Protein AF-A0A8T3BM30-F1 (afdb_monomer_lite)

Secondary structure (DSSP, 8-state):
----------PPPP-SS-HHHHHHHHHHHHHHTT-HHHHHH-----------------TTGGG--

Organism: Dendrobium nobile (NCBI:txid94219)

Radius of gyration: 21.64 Å; chains: 1; bounding box: 49×40×35 Å

pLDDT: mean 76.06, std 16.11, range [38.94, 95.19]

Foldseek 3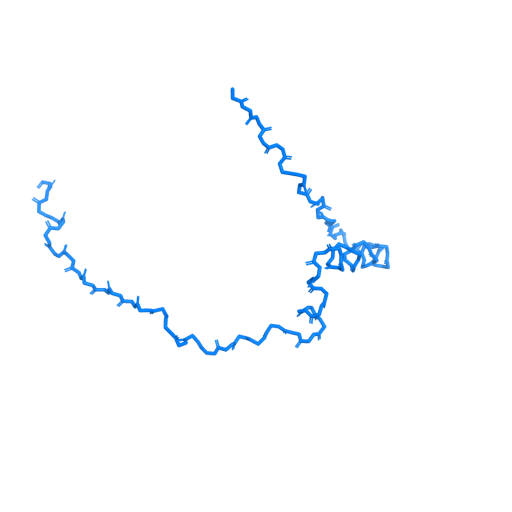Di:
DDPPPPVDPPQDDDPPPDCVVNVVVNCVVCVVVVNNCCVVVPDPPDPPPDPPPPPPPPVVVVPPD

Structure (mmCIF, N/CA/C/O backbone):
data_AF-A0A8T3BM30-F1
#
_entry.id   AF-A0A8T3BM30-F1
#
loop_
_atom_site.group_PDB
_atom_site.id
_atom_site.type_symbol
_atom_site.label_atom_id
_atom_site.label_alt_id
_atom_site.label_comp_id
_atom_site.label_asym_id
_atom_site.label_entity_id
_atom_site.label_seq_id
_atom_site.pdbx_PDB_ins_code
_atom_site.Cartn_x
_atom_site.Cartn_y
_atom_site.Cartn_z
_atom_site.occupancy
_atom_site.B_iso_or_equiv
_atom_site.auth_seq_id
_atom_site.auth_comp_id
_atom_site.auth_asym_id
_atom_site.auth_atom_id
_atom_site.pdbx_PDB_model_num
ATOM 1 N N . MET A 1 1 ? 5.725 33.742 8.753 1.00 38.94 1 MET A N 1
ATOM 2 C CA . MET A 1 1 ? 6.127 32.495 8.071 1.00 38.94 1 MET A CA 1
ATOM 3 C C . MET A 1 1 ? 4.905 31.595 8.017 1.00 38.94 1 MET A C 1
ATOM 5 O O . MET A 1 1 ? 4.453 31.159 9.066 1.00 38.94 1 MET A O 1
ATOM 9 N N . ALA A 1 2 ? 4.299 31.418 6.842 1.00 42.19 2 ALA A N 1
ATOM 10 C CA . ALA A 1 2 ? 3.208 30.465 6.680 1.00 42.19 2 ALA A CA 1
ATOM 11 C C . ALA A 1 2 ? 3.830 29.067 6.626 1.00 42.19 2 ALA A C 1
ATOM 13 O O . ALA A 1 2 ? 4.528 28.732 5.671 1.00 42.19 2 ALA A O 1
ATOM 14 N N . ILE A 1 3 ? 3.634 28.279 7.680 1.00 57.44 3 ILE A N 1
ATOM 15 C CA . ILE A 1 3 ? 3.853 26.835 7.626 1.00 57.44 3 ILE A CA 1
ATOM 16 C C . ILE A 1 3 ? 2.849 26.287 6.616 1.00 57.44 3 ILE A C 1
ATOM 18 O O . ILE A 1 3 ? 1.670 26.132 6.919 1.00 57.44 3 ILE A O 1
ATOM 22 N N . SER A 1 4 ? 3.305 26.066 5.385 1.00 60.91 4 SER A N 1
ATOM 23 C CA . SER A 1 4 ? 2.530 25.343 4.387 1.00 60.91 4 SER A CA 1
ATOM 24 C C . SER A 1 4 ? 2.460 23.895 4.862 1.00 60.91 4 SER A C 1
ATOM 26 O O . SER A 1 4 ? 3.365 23.100 4.616 1.00 60.91 4 SER A O 1
ATOM 28 N N . THR A 1 5 ? 1.441 23.568 5.656 1.00 57.91 5 THR A N 1
ATOM 29 C CA . THR A 1 5 ? 1.155 22.193 6.053 1.00 57.91 5 THR A CA 1
ATOM 30 C C . THR A 1 5 ? 0.637 21.478 4.813 1.00 57.91 5 THR A C 1
ATOM 32 O O . THR A 1 5 ? -0.573 21.363 4.613 1.00 57.91 5 THR A O 1
ATOM 35 N N . SER A 1 6 ? 1.540 21.031 3.935 1.00 60.12 6 SER A N 1
ATOM 36 C CA . SER A 1 6 ? 1.173 20.016 2.954 1.00 60.12 6 SER A CA 1
ATOM 37 C C . SER A 1 6 ? 0.600 18.862 3.767 1.00 60.12 6 SER A C 1
ATOM 39 O O . SER A 1 6 ? 1.316 18.314 4.609 1.00 60.12 6 SER A O 1
ATOM 41 N N . SER A 1 7 ? -0.687 18.559 3.596 1.00 61.31 7 SER A N 1
ATOM 42 C CA . SER A 1 7 ? -1.335 17.415 4.231 1.00 61.31 7 SER A CA 1
ATOM 43 C C . SER A 1 7 ? -0.696 16.159 3.647 1.00 61.31 7 SER A C 1
ATOM 45 O O . SER A 1 7 ? -1.162 15.603 2.658 1.00 61.31 7 SER A O 1
ATOM 47 N N . GLN A 1 8 ? 0.474 15.794 4.169 1.00 63.94 8 GLN A N 1
ATOM 48 C CA . GLN A 1 8 ? 1.160 14.595 3.739 1.00 63.94 8 GLN A CA 1
ATOM 49 C C . GLN A 1 8 ? 0.388 13.428 4.343 1.00 63.94 8 GLN A C 1
ATOM 51 O O . GLN A 1 8 ? 0.170 13.417 5.561 1.00 63.94 8 GLN A O 1
ATOM 56 N N . PRO A 1 9 ? -0.076 12.477 3.521 1.00 64.25 9 PRO A N 1
ATOM 57 C CA . PRO A 1 9 ? -0.781 11.323 4.037 1.00 64.25 9 PRO A CA 1
ATOM 58 C C . PRO A 1 9 ? 0.136 10.600 5.024 1.00 64.25 9 PRO A C 1
ATOM 60 O O . PRO A 1 9 ? 1.282 10.285 4.705 1.00 64.25 9 PRO A O 1
ATOM 63 N N . LEU A 1 10 ? -0.359 10.375 6.243 1.00 78.81 10 LEU A N 1
ATOM 64 C CA . LEU A 1 10 ? 0.377 9.667 7.283 1.00 78.81 10 LEU A CA 1
ATOM 65 C C . LEU A 1 10 ? 0.640 8.236 6.797 1.00 78.81 10 LEU A C 1
ATOM 67 O O . LEU A 1 10 ? -0.269 7.404 6.782 1.00 78.81 10 LEU A O 1
ATOM 71 N N . ILE A 1 11 ? 1.872 7.963 6.364 1.00 86.94 11 ILE A N 1
ATOM 72 C CA . ILE A 1 11 ? 2.255 6.653 5.836 1.00 86.94 11 ILE A CA 1
ATOM 73 C C . ILE A 1 11 ? 2.207 5.638 6.989 1.00 86.94 11 ILE A C 1
ATOM 75 O O . ILE A 1 11 ? 2.899 5.821 7.994 1.00 86.94 11 ILE A O 1
ATOM 79 N N . PRO A 1 12 ? 1.396 4.570 6.889 1.00 86.50 12 PRO A N 1
ATOM 80 C CA . PRO A 1 12 ? 1.300 3.573 7.944 1.00 86.50 12 PRO A CA 1
ATOM 81 C C . PRO A 1 12 ? 2.590 2.744 8.019 1.00 86.50 12 PRO A C 1
ATOM 83 O O . PRO A 1 12 ? 3.003 2.111 7.048 1.00 86.50 12 PRO A O 1
ATOM 86 N N . ILE A 1 13 ? 3.204 2.695 9.200 1.00 88.38 13 ILE A N 1
ATOM 87 C CA . ILE A 1 13 ? 4.407 1.895 9.466 1.00 88.38 13 ILE A CA 1
ATOM 88 C C . ILE A 1 13 ? 3.996 0.449 9.765 1.00 88.38 13 ILE A C 1
ATOM 90 O O . ILE A 1 13 ? 3.075 0.212 10.548 1.00 88.38 13 ILE A O 1
ATOM 94 N N . PHE A 1 14 ? 4.670 -0.518 9.139 1.00 91.00 14 PHE A N 1
ATOM 95 C CA . PHE A 1 14 ? 4.456 -1.934 9.428 1.00 91.00 14 PHE A CA 1
ATOM 96 C C . PHE A 1 14 ? 5.280 -2.348 10.647 1.00 91.00 14 PHE A C 1
ATOM 98 O O . PHE A 1 14 ? 6.493 -2.157 10.666 1.00 91.00 14 PHE A O 1
ATOM 105 N N . ASN A 1 15 ? 4.628 -2.921 11.657 1.00 90.19 15 ASN A N 1
ATOM 106 C CA . ASN A 1 15 ? 5.268 -3.357 12.902 1.00 90.19 15 ASN A CA 1
ATOM 107 C C . ASN A 1 15 ? 5.417 -4.888 13.008 1.00 90.19 15 ASN A C 1
ATOM 109 O O . ASN A 1 15 ? 5.745 -5.389 14.076 1.00 90.19 15 ASN A O 1
ATOM 113 N N . GLY A 1 16 ? 5.157 -5.630 11.926 1.00 90.75 16 GLY A N 1
ATOM 114 C CA . GLY A 1 16 ? 5.215 -7.096 11.907 1.00 90.75 16 GLY A CA 1
ATOM 115 C C . GLY A 1 16 ? 3.910 -7.796 12.297 1.00 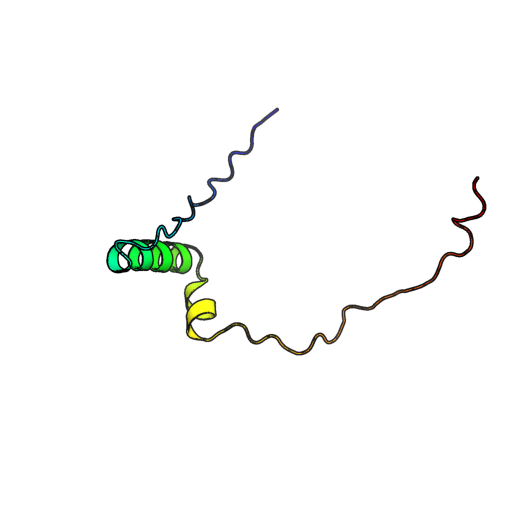90.75 16 GLY A C 1
ATOM 116 O O . GLY A 1 16 ? 3.776 -8.994 12.065 1.00 90.75 16 GLY A O 1
ATOM 117 N N . GLU A 1 17 ? 2.918 -7.070 12.814 1.00 92.38 17 GLU A N 1
ATOM 118 C CA . GLU A 1 17 ? 1.617 -7.618 13.200 1.00 92.38 17 GLU A CA 1
ATOM 119 C C . GLU A 1 17 ? 0.489 -7.073 12.314 1.00 92.38 17 GLU A C 1
ATOM 121 O O . GLU A 1 17 ? 0.617 -6.035 11.665 1.00 92.38 17 GLU A O 1
ATOM 126 N N . LYS A 1 18 ? -0.664 -7.761 12.309 1.00 91.88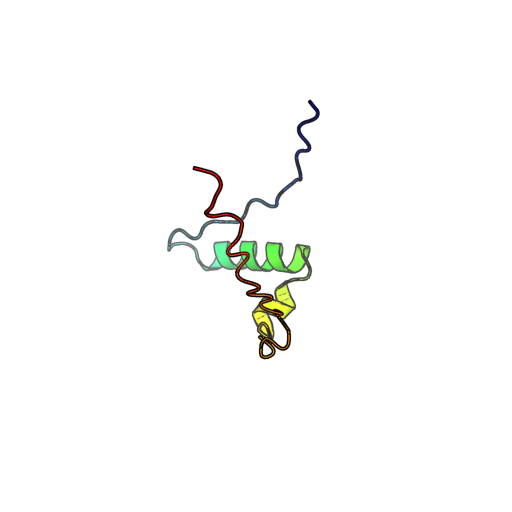 18 LYS A N 1
ATOM 127 C CA . LYS A 1 18 ? -1.906 -7.286 11.663 1.00 91.88 18 LYS A CA 1
ATOM 128 C C . LYS A 1 18 ? -1.707 -6.854 10.201 1.00 91.88 18 LYS A C 1
ATOM 130 O O . LYS A 1 18 ? -2.242 -5.831 9.768 1.00 91.88 18 LYS A O 1
ATOM 135 N N . TYR A 1 19 ? -0.969 -7.660 9.436 1.00 93.69 19 TYR A N 1
ATOM 136 C CA . TYR A 1 19 ? -0.677 -7.408 8.021 1.00 93.69 19 TYR A CA 1
ATOM 137 C C . TYR A 1 19 ? -1.936 -7.120 7.191 1.00 93.69 19 TYR A C 1
ATOM 139 O O . TYR A 1 19 ? -1.936 -6.197 6.386 1.00 93.69 19 TYR A O 1
ATOM 147 N N . GLU A 1 20 ? -3.034 -7.836 7.439 1.00 95.19 20 GLU A N 1
ATOM 148 C CA . GLU A 1 20 ? -4.356 -7.579 6.846 1.00 95.19 20 GLU A CA 1
ATOM 149 C C . GLU A 1 20 ? -4.758 -6.097 6.961 1.00 95.19 20 GLU A C 1
ATOM 151 O O . GLU A 1 20 ? -4.972 -5.411 5.965 1.00 95.19 20 GLU A O 1
ATOM 156 N N . PHE A 1 21 ? -4.757 -5.549 8.178 1.00 93.56 21 PHE A N 1
ATOM 157 C CA . PHE A 1 21 ? -5.123 -4.152 8.414 1.00 93.56 21 PHE A CA 1
ATOM 158 C C . PHE A 1 21 ? -4.112 -3.172 7.821 1.00 93.56 21 PHE A C 1
ATOM 160 O O . PHE A 1 21 ? -4.499 -2.134 7.281 1.00 93.56 21 PHE A O 1
ATOM 167 N N . TRP A 1 22 ? -2.818 -3.475 7.932 1.00 94.38 22 TRP A N 1
ATOM 168 C CA . TRP A 1 22 ? -1.773 -2.621 7.374 1.00 94.38 22 TRP A CA 1
ATOM 169 C C . TRP A 1 22 ? -1.845 -2.566 5.841 1.00 94.38 22 TRP A C 1
ATOM 171 O O . TRP A 1 22 ? -1.810 -1.481 5.259 1.00 94.38 22 TRP A O 1
ATOM 181 N N . SER A 1 23 ? -2.031 -3.713 5.188 1.00 93.56 23 SER A N 1
ATOM 182 C CA . SER A 1 23 ? -2.114 -3.826 3.731 1.00 93.56 23 SER A CA 1
ATOM 183 C C . SER A 1 23 ? -3.350 -3.119 3.173 1.00 93.56 23 SER A C 1
ATOM 185 O O . SER A 1 23 ? -3.239 -2.439 2.154 1.00 93.56 23 SER A O 1
ATOM 187 N N . ILE A 1 24 ? -4.495 -3.162 3.869 1.00 94.62 24 ILE A N 1
ATOM 188 C CA . ILE A 1 24 ? -5.690 -2.381 3.505 1.00 94.62 24 ILE A CA 1
ATOM 189 C C . ILE A 1 24 ? -5.386 -0.877 3.534 1.00 94.62 24 ILE A C 1
ATOM 191 O O . ILE A 1 24 ? -5.722 -0.159 2.585 1.00 94.62 24 ILE A O 1
ATOM 195 N N . LYS A 1 25 ? -4.720 -0.393 4.592 1.00 92.31 25 LYS A N 1
ATOM 196 C CA . LYS A 1 25 ? -4.340 1.023 4.717 1.00 92.31 25 LYS A CA 1
ATOM 197 C C . LYS A 1 25 ? -3.364 1.443 3.619 1.00 92.31 25 LYS A C 1
ATOM 199 O O . LYS A 1 25 ? -3.603 2.456 2.967 1.00 92.31 25 LYS A O 1
ATOM 204 N N . MET A 1 26 ? -2.323 0.652 3.362 1.00 92.31 26 MET A N 1
ATOM 205 C CA . MET A 1 26 ? -1.364 0.943 2.290 1.00 92.31 26 MET A CA 1
ATOM 206 C C . MET A 1 26 ? -2.010 0.916 0.909 1.00 92.31 26 MET A C 1
ATOM 208 O O . MET A 1 26 ? -1.831 1.849 0.133 1.00 92.31 26 MET A O 1
ATOM 212 N N . LYS A 1 27 ? -2.822 -0.102 0.610 1.00 93.00 27 LYS A N 1
ATOM 213 C CA . LYS A 1 27 ? -3.547 -0.193 -0.662 1.00 93.00 27 LYS A CA 1
ATOM 214 C C . LYS A 1 27 ? -4.453 1.017 -0.878 1.00 93.00 27 LYS A C 1
ATOM 216 O O . LYS A 1 27 ? -4.507 1.548 -1.981 1.00 93.00 27 LYS A O 1
ATOM 221 N N . THR A 1 28 ? -5.134 1.475 0.170 1.00 94.12 28 THR A N 1
ATOM 222 C CA . THR A 1 28 ? -5.983 2.676 0.113 1.00 94.12 28 THR A CA 1
ATOM 223 C C . THR A 1 28 ? -5.155 3.934 -0.141 1.00 94.12 28 THR A C 1
ATOM 225 O O . THR A 1 28 ? -5.509 4.726 -1.011 1.00 94.12 28 THR A O 1
ATOM 228 N N . LEU A 1 29 ? -4.027 4.090 0.556 1.00 92.19 29 LEU A N 1
ATOM 229 C CA . LEU A 1 29 ? -3.115 5.221 0.384 1.00 92.19 29 LEU A CA 1
ATOM 230 C C . LEU A 1 29 ? -2.569 5.293 -1.048 1.00 92.19 29 LEU A C 1
ATOM 232 O O . LEU A 1 29 ? -2.651 6.350 -1.668 1.00 92.19 29 LEU A O 1
ATOM 236 N N . PHE A 1 30 ? -2.106 4.177 -1.616 1.00 92.25 30 PHE A N 1
ATOM 237 C CA . PHE A 1 30 ? -1.633 4.148 -3.003 1.00 92.25 30 PHE A CA 1
ATOM 238 C C . PHE A 1 30 ? -2.747 4.423 -4.012 1.00 92.25 30 PHE A C 1
ATOM 240 O O . PHE A 1 30 ? -2.526 5.160 -4.968 1.00 92.25 30 PHE A O 1
ATOM 247 N N . LYS A 1 31 ? -3.955 3.892 -3.790 1.00 91.50 31 LYS A N 1
ATOM 248 C CA . LYS A 1 31 ? -5.112 4.185 -4.649 1.00 91.50 31 LYS A CA 1
ATOM 249 C C . LYS A 1 31 ? -5.515 5.658 -4.608 1.00 91.50 31 LYS A C 1
ATOM 251 O O . LYS A 1 31 ? -5.825 6.216 -5.649 1.00 91.50 31 LYS A O 1
ATOM 256 N N . SER A 1 32 ? -5.475 6.303 -3.439 1.00 90.94 32 SER A N 1
ATOM 257 C CA . SER A 1 32 ? -5.785 7.739 -3.317 1.00 90.94 32 SER A CA 1
ATOM 258 C C . SER A 1 32 ? -4.799 8.651 -4.053 1.00 90.94 32 SER A C 1
ATOM 260 O O . SER A 1 32 ? -5.129 9.796 -4.336 1.00 90.94 32 SER A O 1
ATOM 262 N N . GLN A 1 33 ? -3.604 8.141 -4.357 1.00 89.56 33 GLN A N 1
ATOM 263 C CA . GLN A 1 33 ? -2.554 8.853 -5.084 1.00 89.56 33 GLN A CA 1
ATOM 264 C C . GLN A 1 33 ? -2.427 8.390 -6.541 1.00 89.56 33 GLN A C 1
ATOM 266 O O . GLN A 1 33 ? -1.512 8.830 -7.224 1.00 89.56 33 GLN A O 1
ATOM 271 N N . ASP A 1 34 ? -3.307 7.494 -7.003 1.00 89.75 34 ASP A N 1
ATOM 272 C CA . ASP A 1 34 ? -3.237 6.877 -8.334 1.00 89.75 34 ASP A CA 1
ATOM 273 C C . ASP A 1 34 ? -1.907 6.135 -8.609 1.00 89.75 34 ASP A C 1
ATOM 275 O O . ASP A 1 34 ? -1.420 6.032 -9.728 1.00 89.75 34 ASP A O 1
ATOM 279 N N . LEU A 1 35 ? -1.285 5.603 -7.549 1.00 90.81 35 LEU A N 1
ATOM 280 C CA . LEU A 1 35 ? 0.008 4.904 -7.602 1.00 90.81 35 LEU A CA 1
ATOM 281 C C . LEU A 1 35 ? -0.130 3.379 -7.514 1.00 90.81 35 LEU A C 1
ATOM 283 O O . LEU A 1 35 ? 0.862 2.659 -7.621 1.00 90.81 35 LEU A O 1
ATOM 287 N N . TRP A 1 36 ? -1.338 2.859 -7.279 1.00 92.69 36 TRP A N 1
ATOM 288 C CA . TRP A 1 36 ? -1.556 1.420 -7.087 1.00 92.69 36 TRP A CA 1
ATOM 289 C C . TRP A 1 36 ? -1.143 0.597 -8.312 1.00 92.69 36 TRP A C 1
ATOM 291 O O . TRP A 1 36 ? -0.585 -0.490 -8.161 1.00 92.69 36 TRP A O 1
ATOM 301 N N . ASP A 1 37 ? -1.335 1.138 -9.511 1.00 90.50 37 ASP A N 1
ATOM 302 C CA . ASP A 1 37 ? -0.970 0.457 -10.750 1.00 90.50 37 ASP A CA 1
ATOM 303 C C . ASP A 1 37 ? 0.546 0.286 -10.895 1.00 90.50 37 ASP A C 1
ATOM 305 O O . ASP A 1 37 ? 0.987 -0.736 -11.412 1.00 90.50 37 ASP A O 1
ATOM 309 N N . LEU A 1 38 ? 1.359 1.205 -10.359 1.00 91.06 38 LEU A N 1
ATOM 310 C CA . LEU A 1 38 ? 2.821 1.053 -10.311 1.00 91.06 38 LEU A CA 1
ATOM 311 C C . LEU A 1 38 ? 3.246 -0.083 -9.375 1.00 91.06 38 LEU A C 1
ATOM 313 O O . LEU A 1 38 ? 4.237 -0.764 -9.631 1.00 91.06 38 LEU A O 1
ATOM 317 N N . VAL A 1 39 ? 2.496 -0.297 -8.291 1.00 88.56 39 VAL A N 1
ATOM 318 C CA . VAL A 1 39 ? 2.744 -1.395 -7.347 1.00 88.56 39 VAL A CA 1
ATOM 319 C C . VAL A 1 39 ? 2.380 -2.742 -7.976 1.00 88.56 39 VAL A C 1
ATOM 321 O O . VAL A 1 39 ? 3.099 -3.716 -7.775 1.00 88.56 39 VAL A O 1
ATOM 324 N N . VAL A 1 40 ? 1.281 -2.804 -8.737 1.00 89.31 40 VAL A N 1
ATOM 325 C CA . VAL A 1 40 ? 0.797 -4.043 -9.374 1.00 89.31 40 VAL A CA 1
ATOM 326 C C . VAL A 1 40 ? 1.597 -4.397 -10.623 1.00 89.31 40 VAL A C 1
ATOM 328 O O . VAL A 1 40 ? 2.039 -5.534 -10.768 1.00 89.31 40 VAL A O 1
ATOM 331 N N . ASN A 1 41 ? 1.774 -3.435 -11.524 1.00 89.94 41 ASN A N 1
ATOM 332 C CA . ASN A 1 41 ? 2.405 -3.656 -12.825 1.00 89.94 41 ASN A CA 1
ATOM 333 C C . ASN A 1 41 ? 3.936 -3.556 -12.751 1.00 89.94 41 ASN A C 1
ATOM 335 O O . ASN A 1 41 ? 4.627 -3.918 -13.704 1.00 89.94 41 ASN A O 1
ATOM 339 N N . GLY A 1 42 ? 4.462 -3.088 -11.615 1.00 84.25 42 GLY A N 1
ATOM 340 C CA . GLY A 1 42 ? 5.869 -2.781 -11.428 1.00 84.25 42 GLY A CA 1
ATOM 341 C C . GLY A 1 42 ? 6.264 -1.476 -12.116 1.00 84.25 42 GLY A C 1
ATOM 342 O O . GLY A 1 42 ? 5.634 -1.004 -13.063 1.00 84.25 42 GLY A O 1
ATOM 343 N N . VAL A 1 43 ? 7.356 -0.882 -11.642 1.00 81.56 43 VAL A N 1
ATOM 344 C CA . VAL A 1 43 ? 7.995 0.225 -12.351 1.00 81.56 43 VAL A CA 1
ATOM 345 C C . VAL A 1 43 ? 8.866 -0.386 -13.439 1.00 81.56 43 VAL A C 1
ATOM 347 O O . VAL A 1 43 ? 9.822 -1.105 -13.145 1.00 81.56 43 VAL A O 1
ATOM 350 N N . GLN A 1 44 ? 8.555 -0.097 -14.702 1.00 77.19 44 GLN A N 1
ATOM 351 C CA . GLN A 1 44 ? 9.501 -0.337 -15.783 1.00 77.19 44 GLN A CA 1
ATOM 352 C C . GLN A 1 44 ? 10.639 0.662 -15.607 1.00 77.19 44 GLN A C 1
ATOM 354 O O . GLN A 1 44 ? 10.554 1.809 -16.039 1.00 77.19 44 GLN A O 1
ATOM 359 N N . ILE A 1 45 ? 11.698 0.226 -14.927 1.00 69.12 45 ILE A N 1
ATOM 360 C CA . ILE A 1 45 ? 12.991 0.902 -14.963 1.00 69.12 45 ILE A CA 1
ATOM 361 C C . ILE A 1 45 ? 13.500 0.700 -16.390 1.00 69.12 45 ILE A C 1
ATOM 363 O O . ILE A 1 45 ? 14.190 -0.270 -16.711 1.00 69.12 45 ILE A O 1
ATOM 367 N N . GLY A 1 46 ? 13.040 1.567 -17.289 1.00 64.12 4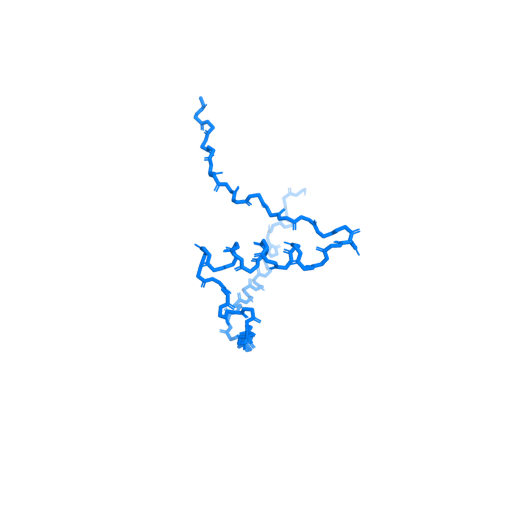6 GLY A N 1
ATOM 368 C CA . GLY A 1 46 ? 13.663 1.743 -18.584 1.00 64.12 46 GLY A CA 1
ATOM 369 C C . GLY A 1 46 ? 15.116 2.096 -18.317 1.00 64.12 46 GLY A C 1
ATOM 370 O O . GLY A 1 46 ? 15.388 2.973 -17.501 1.00 64.12 46 GLY A O 1
ATOM 371 N N . LYS A 1 47 ? 16.026 1.359 -18.959 1.00 55.84 47 LYS A N 1
ATOM 372 C CA . LYS A 1 47 ? 17.455 1.665 -19.003 1.00 55.84 47 LYS A CA 1
ATOM 373 C C . LYS A 1 47 ? 17.639 3.173 -19.075 1.00 55.84 47 LYS A C 1
ATOM 375 O O . LYS A 1 47 ? 17.007 3.823 -19.904 1.00 55.84 47 LYS A O 1
ATOM 380 N N . ASP A 1 48 ? 18.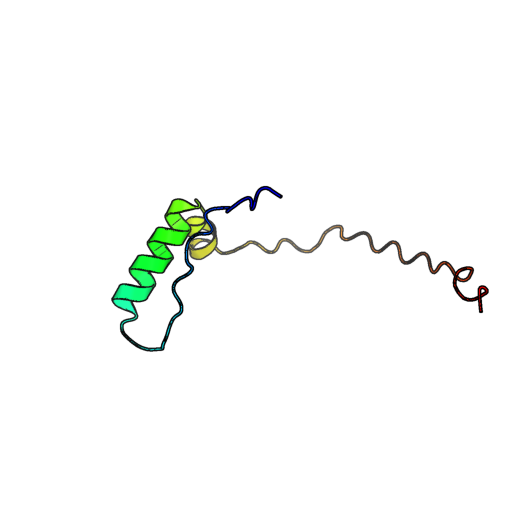487 3.680 -18.199 1.00 60.25 48 ASP A N 1
ATOM 381 C CA . ASP A 1 48 ? 18.819 5.087 -18.051 1.00 60.25 48 ASP A CA 1
ATOM 382 C C . ASP A 1 48 ? 19.425 5.635 -19.356 1.00 60.25 48 ASP A C 1
ATOM 384 O O . ASP A 1 48 ? 20.636 5.791 -19.491 1.00 60.25 48 ASP A O 1
ATOM 388 N N . GLU A 1 49 ? 18.606 5.933 -20.358 1.00 57.78 49 GLU A N 1
ATOM 389 C CA . GLU A 1 49 ? 19.045 6.687 -21.525 1.00 57.78 49 GLU A CA 1
ATOM 390 C C . GLU A 1 49 ? 18.918 8.172 -21.203 1.00 57.78 49 GLU A C 1
ATOM 392 O O . GLU A 1 49 ? 17.947 8.839 -21.552 1.00 57.78 49 GLU A O 1
ATOM 397 N N . GLY A 1 50 ? 19.929 8.684 -20.494 1.00 55.75 50 GLY A N 1
ATOM 398 C CA . GLY A 1 50 ? 20.217 10.116 -20.498 1.00 55.75 50 GLY A CA 1
ATOM 399 C C . GLY A 1 50 ? 20.331 10.815 -19.148 1.00 55.75 50 GLY A C 1
ATOM 400 O O . GLY A 1 50 ? 19.893 11.956 -19.032 1.00 55.75 50 GLY A O 1
ATOM 401 N N . ARG A 1 51 ? 21.009 10.239 -18.145 1.00 52.88 51 ARG A N 1
ATOM 402 C CA . ARG A 1 51 ? 21.750 11.112 -17.217 1.00 52.88 51 ARG A CA 1
ATOM 403 C C . ARG A 1 51 ? 23.040 11.517 -17.923 1.00 52.88 51 ARG A C 1
ATOM 405 O O . ARG A 1 51 ? 24.054 10.835 -17.800 1.00 52.88 51 ARG A O 1
ATOM 412 N N . ASN A 1 52 ? 22.969 12.589 -18.714 1.00 55.06 52 ASN A N 1
ATOM 413 C CA . ASN A 1 52 ? 24.152 13.246 -19.255 1.00 55.06 52 ASN A CA 1
ATOM 414 C C . ASN A 1 52 ? 25.067 13.604 -18.075 1.00 55.06 52 ASN A C 1
ATOM 416 O O . ASN A 1 52 ? 24.751 14.477 -17.267 1.00 55.06 52 ASN A O 1
ATOM 420 N N . ASN A 1 53 ? 26.144 12.843 -17.916 1.00 57.81 53 ASN A N 1
ATOM 421 C CA . ASN A 1 53 ? 27.159 13.116 -16.921 1.00 57.81 53 ASN A CA 1
ATOM 422 C C . ASN A 1 53 ? 28.151 14.063 -17.598 1.00 57.81 53 ASN A C 1
ATOM 424 O O . ASN A 1 53 ? 29.149 13.638 -18.186 1.00 57.81 53 ASN A O 1
ATOM 428 N N . ASP A 1 54 ? 27.837 15.356 -17.548 1.00 58.22 54 ASP A N 1
ATOM 429 C CA . ASP A 1 54 ? 28.766 16.420 -17.903 1.00 58.22 54 ASP A CA 1
ATOM 430 C C . ASP A 1 54 ? 29.869 16.475 -16.831 1.00 58.22 54 ASP A C 1
ATOM 432 O O . ASP A 1 54 ? 29.957 17.408 -16.035 1.00 58.22 54 ASP A O 1
ATOM 436 N N . ASN A 1 55 ? 30.745 15.465 -16.789 1.00 63.34 55 ASN A N 1
ATOM 437 C CA . ASN A 1 55 ? 31.981 15.500 -16.003 1.00 63.34 55 ASN A CA 1
ATOM 438 C C . ASN A 1 55 ? 32.985 16.400 -16.730 1.00 63.34 55 ASN A C 1
ATOM 440 O O . ASN A 1 55 ? 34.073 15.970 -17.131 1.00 63.34 55 ASN A O 1
ATOM 444 N N . LYS A 1 56 ? 32.641 17.673 -16.916 1.00 59.56 56 LYS A N 1
ATOM 445 C CA . LYS A 1 56 ? 33.654 18.673 -17.208 1.00 59.56 56 LYS A CA 1
ATOM 446 C C . LYS A 1 56 ? 34.322 18.982 -15.878 1.00 59.56 56 LYS A C 1
ATOM 448 O O . LYS A 1 56 ? 33.807 19.698 -15.035 1.00 59.56 56 LYS A O 1
ATOM 453 N N . LYS A 1 57 ? 35.447 18.308 -15.648 1.00 64.06 57 LYS A N 1
ATOM 454 C CA . LYS A 1 57 ? 36.352 18.599 -14.541 1.00 64.06 57 LYS A CA 1
ATOM 455 C C . LYS A 1 57 ? 36.822 20.042 -14.704 1.00 64.06 57 LYS A C 1
ATOM 457 O O . LYS A 1 57 ? 37.749 20.310 -15.470 1.00 64.06 57 LYS A O 1
ATOM 462 N N . ASP A 1 58 ? 36.192 20.965 -13.992 1.00 65.69 58 ASP A N 1
ATOM 463 C CA . ASP A 1 58 ? 36.651 22.343 -13.883 1.00 65.69 58 ASP A CA 1
ATOM 464 C C . ASP A 1 58 ? 37.911 22.359 -13.015 1.00 65.69 58 ASP A C 1
ATOM 466 O O . ASP A 1 58 ? 37.894 22.721 -11.840 1.00 65.69 58 ASP A O 1
ATOM 470 N N . SER A 1 59 ? 39.053 21.980 -13.592 1.00 63.44 59 SER A N 1
ATOM 471 C CA . SER A 1 59 ? 40.354 21.991 -12.906 1.00 63.44 59 SER A CA 1
ATOM 472 C C . SER A 1 59 ? 40.815 23.401 -12.480 1.00 63.44 59 SER A C 1
ATOM 474 O O . SER A 1 59 ? 41.937 23.564 -12.012 1.00 63.44 59 SER A O 1
ATOM 476 N N . LYS A 1 60 ? 39.963 24.426 -12.635 1.00 61.00 60 LYS A N 1
ATOM 477 C CA . LYS A 1 60 ? 40.176 25.809 -12.189 1.00 61.00 60 LYS A CA 1
ATOM 478 C C . LYS A 1 60 ? 39.606 26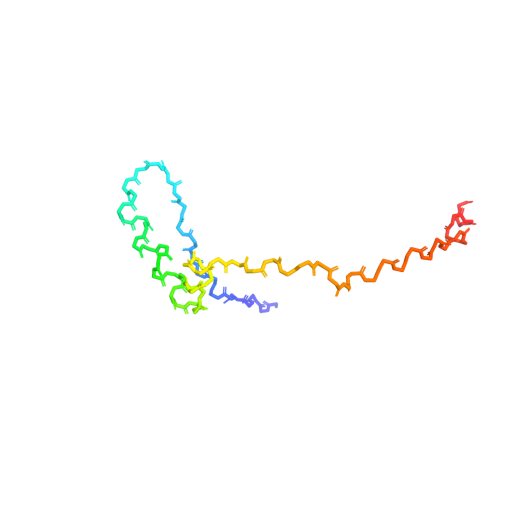.098 -10.795 1.00 61.00 60 LYS A C 1
ATOM 480 O O . LYS A 1 60 ? 40.002 27.093 -10.202 1.00 61.00 60 LYS A O 1
ATOM 485 N N . ALA A 1 61 ? 38.732 25.247 -10.249 1.00 67.06 61 ALA A N 1
ATOM 486 C CA . ALA A 1 61 ? 38.188 25.445 -8.901 1.00 67.06 61 ALA A CA 1
ATOM 487 C C . ALA A 1 61 ? 39.198 25.116 -7.782 1.00 67.06 61 ALA A C 1
ATOM 489 O O . ALA A 1 61 ? 39.033 25.574 -6.657 1.00 67.06 61 ALA A O 1
ATOM 490 N N . LEU A 1 62 ? 40.265 24.363 -8.084 1.00 65.38 62 LEU A N 1
ATOM 491 C CA . LEU A 1 62 ? 41.284 23.973 -7.098 1.00 65.38 62 LEU A CA 1
ATOM 492 C C . LEU A 1 62 ? 42.409 25.005 -6.903 1.00 65.38 62 LEU A C 1
ATOM 494 O O . LEU A 1 62 ? 43.332 24.747 -6.143 1.00 65.38 62 LEU A O 1
ATOM 498 N N . PHE A 1 63 ? 42.347 26.157 -7.576 1.00 60.97 63 PHE A N 1
ATOM 499 C CA . PHE A 1 63 ? 43.364 27.216 -7.480 1.00 60.97 63 PHE A CA 1
ATOM 500 C C . PHE A 1 63 ? 42.995 28.350 -6.508 1.00 60.97 63 PHE A C 1
ATOM 502 O O . PHE A 1 63 ? 43.691 29.359 -6.467 1.00 60.97 63 PHE A O 1
ATOM 509 N N . PHE A 1 64 ? 41.912 28.208 -5.738 1.00 59.84 64 PHE A N 1
ATOM 510 C CA . PHE A 1 64 ? 41.439 29.241 -4.806 1.00 59.84 64 PHE A CA 1
ATOM 511 C C . PHE A 1 64 ? 41.742 28.956 -3.327 1.00 59.84 64 PHE A C 1
ATOM 513 O O . PHE A 1 64 ? 40.984 29.388 -2.462 1.00 59.84 64 PHE A O 1
ATOM 520 N N . ILE A 1 65 ? 42.843 28.269 -3.016 1.00 64.06 65 ILE A N 1
ATOM 521 C CA . ILE A 1 65 ? 43.365 28.210 -1.642 1.00 64.06 65 ILE A CA 1
ATOM 522 C C . ILE A 1 65 ? 44.799 28.726 -1.586 1.00 64.06 65 ILE A C 1
ATOM 524 O O . ILE A 1 65 ? 45.563 28.415 -2.528 1.00 64.06 65 ILE A O 1
#

Sequence (65 aa):
MAISTSSQPLIPIFNGEKYEFWSIKMKTLFKSQDLWDLVVNGVQIGKDEGRNNDNKKDSKALFFI